Protein AF-A0A164N0G7-F1 (afdb_monomer_lite)

Radius of gyration: 35.5 Å; chains: 1; bounding box: 78×38×95 Å

Sequence (146 aa):
AVQNPFIPRPNEQSGHWMKPRISLRRQADLVKKARAAGLVHLLPPGPKLGQAVIEEAKKEWETAKLKEGEVEEAGSSRHNVEEGPTIGWAGEWHVRKVAGADIGARLYAGKKRMFKGHKWQRELRKRQAAIGVRLRDMEKRVHRWR

Foldseek 3Di:
DDDAQADWDQDPVPRDIHDRVADPVRVVVVCVVCVVVLNLLVHDAHPNHHPVNNVVSVVVVVVVVVCVVPDDDDDDDDDDPPPPPDDDDDDDPDDDDAACVVVVPRVPPPDPDDDPDDPCVVCVVVVVVVVVVCVVCVVVVVVVVD

InterPro domains:
  IPR037507 Large ribosomal subunit protein mL59 [PTHR28041] (3-146)
  IPR040922 Large ribosomal subunit protein mL59 domain [PF18126] (2-146)

Organism: NCBI:txid1314777

Structure (mmCIF, N/CA/C/O backbone):
data_AF-A0A164N0G7-F1
#
_entry.id   AF-A0A164N0G7-F1
#
loop_
_atom_site.group_PDB
_atom_site.id
_atom_site.type_symbol
_atom_site.label_atom_id
_atom_site.label_alt_id
_atom_site.label_comp_id
_atom_site.label_asym_id
_atom_site.label_entity_id
_atom_site.label_seq_id
_atom_site.pdbx_PDB_ins_code
_atom_site.Cartn_x
_atom_site.Cartn_y
_atom_site.Cartn_z
_atom_site.occupancy
_atom_site.B_iso_or_equiv
_atom_site.auth_seq_id
_atom_site.auth_comp_id
_atom_site.auth_asym_id
_atom_site.auth_atom_id
_atom_site.pdbx_PDB_model_num
ATOM 1 N N . ALA A 1 1 ? 3.488 -7.841 35.730 1.00 59.72 1 ALA A N 1
ATOM 2 C CA . ALA A 1 1 ? 2.319 -7.364 34.962 1.00 59.72 1 ALA A CA 1
ATOM 3 C C . ALA A 1 1 ? 2.317 -8.020 33.584 1.00 59.72 1 ALA A C 1
ATOM 5 O O . ALA A 1 1 ? 3.378 -8.131 32.978 1.00 59.72 1 ALA A O 1
ATOM 6 N N . VAL A 1 2 ? 1.170 -8.505 33.105 1.00 76.50 2 VAL A N 1
ATOM 7 C CA . VAL A 1 2 ? 1.066 -9.149 31.783 1.00 76.50 2 VAL A CA 1
ATOM 8 C C . VAL A 1 2 ? 0.987 -8.066 30.702 1.00 76.50 2 VAL A C 1
ATOM 10 O O . VAL A 1 2 ? 0.102 -7.218 30.740 1.00 76.50 2 VAL A O 1
ATOM 13 N N . GLN A 1 3 ? 1.920 -8.080 29.744 1.00 86.88 3 GLN A N 1
ATOM 14 C CA . GLN A 1 3 ? 1.996 -7.078 28.674 1.00 86.88 3 GLN A CA 1
ATOM 15 C C . GLN A 1 3 ? 0.932 -7.313 27.593 1.00 86.88 3 GLN A C 1
ATOM 17 O O . GLN A 1 3 ? 0.789 -8.430 27.088 1.00 86.88 3 GLN A O 1
ATOM 22 N N . ASN A 1 4 ? 0.255 -6.243 27.165 1.00 93.06 4 ASN A N 1
ATOM 23 C CA . ASN A 1 4 ? -0.760 -6.308 26.114 1.00 93.06 4 ASN A CA 1
ATOM 24 C C . ASN A 1 4 ? -0.159 -6.760 24.758 1.00 93.06 4 ASN A C 1
ATOM 26 O O . ASN A 1 4 ? 0.730 -6.087 24.228 1.00 93.06 4 ASN A O 1
ATOM 30 N N . PRO A 1 5 ? -0.640 -7.867 24.154 1.00 94.75 5 PRO A N 1
ATOM 31 C CA . PRO A 1 5 ? -0.114 -8.389 22.893 1.00 94.75 5 PRO A CA 1
ATOM 32 C C . PRO A 1 5 ? -0.569 -7.617 21.640 1.00 94.75 5 PRO A C 1
ATOM 34 O O . PRO A 1 5 ? -0.046 -7.887 20.554 1.00 94.75 5 PRO A O 1
ATOM 37 N N . PHE A 1 6 ? -1.542 -6.706 21.756 1.00 95.00 6 PHE A N 1
ATOM 38 C CA . PHE A 1 6 ? -2.141 -5.983 20.626 1.00 95.00 6 PHE A CA 1
ATOM 39 C C . PHE A 1 6 ? -1.443 -4.665 20.281 1.00 95.00 6 PHE A C 1
ATOM 41 O O . PHE A 1 6 ? -1.643 -4.143 19.181 1.00 95.00 6 PHE A O 1
ATOM 48 N N . ILE A 1 7 ? -0.610 -4.141 21.181 1.00 94.06 7 ILE A N 1
ATOM 49 C CA . ILE A 1 7 ? 0.030 -2.830 21.039 1.00 94.06 7 ILE A CA 1
ATOM 50 C C . ILE A 1 7 ? 1.529 -3.026 20.742 1.00 94.06 7 ILE A C 1
ATOM 52 O O . ILE A 1 7 ? 2.162 -3.897 21.349 1.00 94.06 7 ILE A O 1
ATOM 56 N N . PRO A 1 8 ? 2.111 -2.279 19.783 1.00 95.00 8 PRO A N 1
ATOM 57 C CA . PRO A 1 8 ? 3.558 -2.245 19.592 1.00 95.00 8 PRO A CA 1
ATOM 58 C C . PRO A 1 8 ? 4.254 -1.662 20.826 1.00 95.00 8 PRO A C 1
ATOM 60 O O . PRO A 1 8 ? 3.697 -0.820 21.524 1.00 95.00 8 PRO A O 1
ATOM 63 N N . ARG A 1 9 ? 5.489 -2.086 21.089 1.00 91.25 9 ARG A N 1
ATOM 64 C CA . ARG A 1 9 ? 6.253 -1.613 22.253 1.00 91.25 9 ARG A CA 1
ATOM 65 C C . ARG A 1 9 ? 7.646 -1.143 21.851 1.00 91.25 9 ARG A C 1
ATOM 67 O O . ARG A 1 9 ? 8.205 -1.715 20.915 1.00 91.25 9 ARG A O 1
ATOM 74 N N . PRO A 1 10 ? 8.232 -0.160 22.541 1.00 94.38 10 PRO A N 1
ATOM 75 C CA . PRO A 1 10 ? 9.622 0.199 22.305 1.00 94.38 10 PRO A CA 1
ATOM 76 C C . PRO A 1 10 ? 10.539 -0.951 22.744 1.00 94.38 10 PRO A C 1
ATOM 78 O O . PRO A 1 10 ? 10.252 -1.660 23.710 1.00 94.38 10 PRO A O 1
ATOM 81 N N . ASN A 1 11 ? 11.623 -1.177 22.007 1.00 91.94 11 ASN A N 1
ATOM 82 C CA . ASN A 1 11 ? 12.706 -2.055 22.432 1.00 91.94 11 ASN A CA 1
ATOM 83 C C . ASN A 1 11 ? 13.811 -1.214 23.075 1.00 91.94 11 ASN A C 1
ATOM 85 O O . ASN A 1 11 ? 14.510 -0.497 22.363 1.00 91.94 11 ASN A O 1
ATOM 89 N N . GLU A 1 12 ? 13.991 -1.340 24.389 1.00 92.06 12 GLU A N 1
ATOM 90 C CA . GLU A 1 12 ? 14.957 -0.555 25.174 1.00 92.06 12 GLU A CA 1
ATOM 91 C C . GLU A 1 12 ? 16.403 -0.719 24.686 1.00 92.06 12 GLU A C 1
ATOM 93 O O . GLU A 1 12 ? 17.162 0.242 24.686 1.00 92.06 12 GLU A O 1
ATOM 98 N N . GLN A 1 13 ? 16.773 -1.907 24.197 1.00 92.44 13 GLN A N 1
ATOM 99 C CA . GLN A 1 13 ? 18.146 -2.188 23.763 1.00 92.44 13 GLN A CA 1
ATOM 100 C C . GLN A 1 13 ? 18.460 -1.667 22.356 1.00 92.44 13 GLN A C 1
ATOM 102 O O . GLN A 1 13 ? 19.585 -1.266 22.081 1.00 92.44 13 GLN A O 1
ATOM 107 N N . SER A 1 14 ? 17.484 -1.701 21.443 1.00 90.81 14 SER A N 1
ATOM 108 C CA . SER A 1 14 ? 17.707 -1.329 20.032 1.00 90.81 14 SER A CA 1
ATOM 109 C C . SER A 1 14 ? 17.152 0.045 19.660 1.00 90.81 14 SER A C 1
ATOM 111 O O . SER A 1 14 ? 17.385 0.500 18.544 1.00 90.81 14 SER A O 1
ATOM 113 N N . GLY A 1 15 ? 16.342 0.667 20.522 1.00 91.19 15 GLY A N 1
ATOM 114 C CA . GLY A 1 15 ? 15.601 1.901 20.234 1.00 91.19 15 GLY A CA 1
ATOM 115 C C . GLY A 1 15 ? 14.482 1.754 19.191 1.00 91.19 15 GLY A C 1
ATOM 116 O O . GLY A 1 15 ? 13.740 2.701 18.943 1.00 91.19 15 GLY A O 1
ATOM 117 N N . HIS A 1 16 ? 14.321 0.578 18.576 1.00 93.06 16 HIS A N 1
ATOM 118 C CA . HIS A 1 16 ? 13.297 0.332 17.565 1.00 93.06 16 HIS A CA 1
ATOM 119 C C . HIS A 1 16 ? 11.981 -0.124 18.199 1.00 93.06 16 HIS A C 1
ATOM 121 O O . HIS A 1 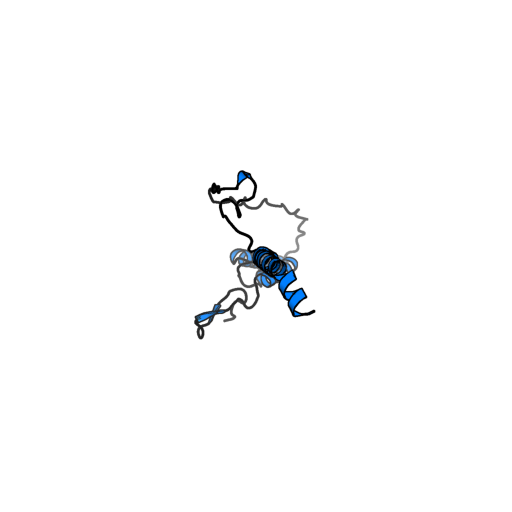16 ? 11.958 -0.841 19.199 1.00 93.06 16 HIS A O 1
ATOM 127 N N . TRP A 1 17 ? 10.858 0.219 17.573 1.00 94.88 17 TRP A N 1
ATOM 128 C CA . TRP A 1 17 ? 9.554 -0.287 17.991 1.00 94.88 17 TRP A CA 1
ATOM 129 C C . TRP A 1 17 ? 9.368 -1.740 17.551 1.00 94.88 17 TRP A C 1
ATOM 131 O O . TRP A 1 17 ? 9.375 -2.070 16.364 1.00 94.88 17 TRP A O 1
ATOM 141 N N . MET A 1 18 ? 9.144 -2.621 18.519 1.00 93.69 18 MET A N 1
ATOM 142 C CA . MET A 1 18 ? 8.652 -3.963 18.263 1.00 93.69 18 MET A CA 1
ATOM 143 C C . MET A 1 18 ? 7.203 -3.905 17.795 1.00 93.69 18 MET A C 1
ATOM 145 O O . MET A 1 18 ? 6.343 -3.266 18.406 1.00 93.69 18 MET A O 1
ATOM 149 N N . LYS A 1 19 ? 6.926 -4.659 16.733 1.00 93.69 19 LYS A N 1
ATOM 150 C CA . LYS A 1 19 ? 5.568 -4.929 16.259 1.00 93.69 19 LYS A CA 1
ATOM 151 C C . LYS A 1 19 ? 4.744 -5.598 17.372 1.00 93.69 19 LYS A C 1
ATOM 153 O O . LYS A 1 19 ? 5.315 -6.303 18.210 1.00 93.69 19 LYS A O 1
ATOM 158 N N . PRO A 1 20 ? 3.410 -5.429 17.380 1.00 95.62 20 PRO A N 1
ATOM 159 C CA . PRO A 1 20 ? 2.565 -6.162 18.314 1.00 95.62 20 PRO A CA 1
ATOM 160 C C . PRO A 1 20 ? 2.747 -7.669 18.110 1.00 95.62 20 PRO A C 1
ATOM 162 O O . PRO A 1 20 ? 2.917 -8.138 16.980 1.00 95.62 20 PRO A O 1
ATOM 165 N N . ARG A 1 21 ? 2.677 -8.442 19.200 1.00 95.06 21 ARG A N 1
ATOM 166 C CA . ARG A 1 21 ? 2.805 -9.911 19.146 1.00 95.06 21 ARG A CA 1
ATOM 167 C C . ARG A 1 21 ? 1.741 -10.533 18.241 1.00 95.06 21 ARG A C 1
ATOM 169 O O . ARG A 1 21 ? 1.986 -11.544 17.587 1.00 95.06 21 ARG A O 1
ATOM 176 N N . ILE A 1 22 ? 0.559 -9.919 18.200 1.00 96.06 22 ILE A N 1
ATOM 177 C CA . ILE A 1 22 ? -0.547 -10.309 17.330 1.00 96.06 22 ILE A CA 1
ATOM 178 C C . ILE A 1 22 ? -0.785 -9.181 16.321 1.00 96.06 22 ILE A C 1
ATOM 180 O O . ILE A 1 22 ? -1.117 -8.061 16.696 1.00 96.06 22 ILE A O 1
ATOM 184 N N . SER A 1 23 ? -0.628 -9.474 15.028 1.00 96.12 23 SER A N 1
ATOM 185 C CA . SER A 1 23 ? -0.853 -8.519 13.928 1.00 96.12 23 SER A CA 1
ATOM 186 C C . SER A 1 23 ? -2.304 -8.031 13.858 1.00 96.12 23 SER A C 1
ATOM 188 O O . SER A 1 23 ? -3.205 -8.809 14.165 1.00 96.12 23 SER A O 1
ATOM 190 N N . LEU A 1 24 ? -2.549 -6.838 13.307 1.00 96.00 24 LEU A N 1
ATOM 191 C CA . LEU A 1 24 ? -3.891 -6.241 13.178 1.00 96.00 24 LEU A CA 1
ATOM 192 C C . LEU A 1 24 ? -4.945 -7.154 12.529 1.00 96.00 24 LEU A C 1
ATOM 194 O O . LEU A 1 24 ? -6.090 -7.163 12.972 1.00 96.00 24 LEU A O 1
ATOM 198 N N . ARG A 1 25 ? -4.569 -7.944 11.513 1.00 97.06 25 ARG A N 1
ATOM 199 C CA . ARG A 1 25 ? -5.472 -8.934 10.901 1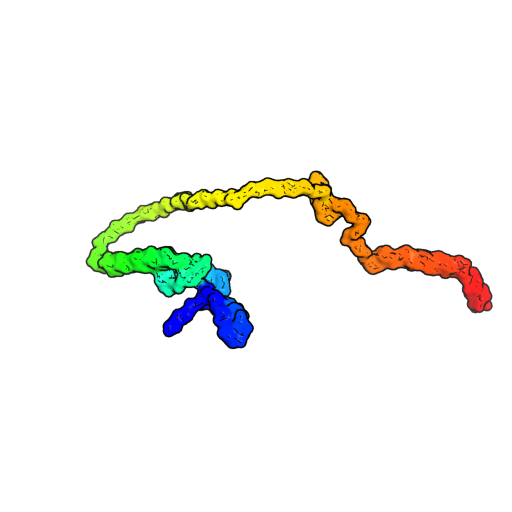.00 97.06 25 ARG A CA 1
ATOM 200 C C . ARG A 1 25 ? -5.901 -9.994 11.920 1.00 97.06 25 ARG A C 1
ATOM 202 O O . ARG A 1 25 ? -7.084 -10.172 12.161 1.00 97.06 25 ARG A O 1
ATOM 209 N N . ARG A 1 26 ? -4.929 -10.634 12.575 1.00 96.88 26 ARG A N 1
ATOM 210 C CA . ARG A 1 26 ? -5.179 -11.638 13.623 1.00 96.88 26 ARG A CA 1
ATOM 211 C C . ARG A 1 26 ? -5.944 -11.065 14.819 1.00 96.88 26 ARG A C 1
ATOM 213 O O . ARG A 1 26 ? -6.738 -11.782 15.413 1.00 96.88 26 ARG A O 1
ATOM 220 N N . GLN A 1 27 ? -5.726 -9.793 15.167 1.00 96.12 27 GLN A N 1
ATOM 221 C CA . GLN A 1 27 ? -6.530 -9.106 16.184 1.00 96.12 27 GLN A CA 1
ATOM 222 C C . GLN A 1 27 ? -8.000 -9.048 15.756 1.00 96.12 27 GLN A C 1
ATOM 224 O O . GLN A 1 27 ? -8.867 -9.420 16.536 1.00 96.12 27 GLN A O 1
ATOM 229 N N . ALA A 1 28 ? -8.281 -8.650 14.511 1.00 96.50 28 ALA A N 1
ATOM 230 C CA . ALA A 1 28 ? -9.643 -8.628 13.982 1.00 96.50 28 ALA A CA 1
ATOM 231 C C . ALA A 1 28 ? -10.279 -10.029 13.964 1.00 96.50 28 ALA A C 1
ATOM 233 O O . ALA A 1 28 ? -11.432 -10.172 14.360 1.00 96.50 28 ALA A O 1
ATOM 234 N N . ASP A 1 29 ? -9.522 -11.065 13.590 1.00 97.25 29 ASP A N 1
ATOM 235 C CA . ASP A 1 29 ? -10.003 -12.453 13.619 1.00 97.25 29 ASP A CA 1
ATOM 236 C C . ASP A 1 29 ? -10.349 -12.909 15.049 1.00 97.25 29 ASP A C 1
ATOM 238 O O . ASP A 1 29 ? -11.375 -13.557 15.259 1.00 97.25 29 ASP A O 1
ATOM 242 N N . LEU A 1 30 ? -9.530 -12.548 16.046 1.00 96.06 30 LEU A N 1
ATOM 243 C CA . LEU A 1 30 ? -9.808 -12.828 17.460 1.00 96.06 30 LEU A CA 1
ATOM 244 C C . LEU A 1 30 ? -11.040 -12.076 17.957 1.00 96.06 30 LEU A C 1
ATOM 246 O O . LEU A 1 30 ? -11.889 -12.683 18.596 1.00 96.06 30 LEU A O 1
ATOM 250 N N . VAL A 1 31 ? -11.168 -10.790 17.627 1.00 96.25 31 VAL A N 1
ATOM 251 C CA . VAL A 1 31 ? -12.343 -9.985 17.990 1.00 96.25 31 VAL A CA 1
ATOM 252 C C . VAL A 1 31 ? -13.605 -10.558 17.346 1.00 96.25 31 VAL A C 1
ATOM 254 O O . VAL A 1 31 ? -14.627 -10.673 18.015 1.00 96.25 31 VAL A O 1
ATOM 257 N N . LYS A 1 32 ? -13.541 -10.986 16.080 1.00 96.62 32 LYS A N 1
ATOM 258 C CA . LYS A 1 32 ? -14.667 -11.625 15.384 1.00 96.62 32 LYS A CA 1
ATOM 259 C C . LYS A 1 32 ? -15.105 -12.913 16.086 1.00 96.62 32 LYS A C 1
ATOM 261 O O . LYS A 1 32 ? -16.296 -13.104 16.308 1.00 96.62 32 LYS A O 1
ATOM 266 N N . LYS A 1 33 ? -14.152 -13.768 16.473 1.00 97.06 33 LYS A N 1
ATOM 267 C CA . LYS A 1 33 ? -14.429 -15.002 17.226 1.00 97.06 33 LYS A CA 1
ATOM 268 C C . LYS A 1 33 ? -14.965 -14.717 18.630 1.00 97.06 33 LYS A C 1
ATOM 270 O O . LYS A 1 33 ? -15.923 -15.351 19.047 1.00 97.06 33 LYS A O 1
ATOM 275 N N . ALA A 1 34 ? -14.387 -13.745 19.333 1.00 95.44 34 ALA A N 1
ATOM 276 C CA . ALA A 1 34 ? -14.812 -13.362 20.676 1.00 95.44 34 ALA A CA 1
ATOM 277 C C . ALA A 1 34 ? -16.232 -12.788 20.685 1.00 95.44 34 ALA A C 1
ATOM 279 O O . ALA A 1 34 ? -17.007 -13.126 21.569 1.00 95.44 34 ALA A O 1
ATOM 280 N N . ARG A 1 35 ? -16.596 -11.985 19.676 1.00 94.19 35 ARG A N 1
ATOM 281 C CA . ARG A 1 35 ? -17.973 -11.506 19.483 1.00 94.19 35 ARG A CA 1
ATOM 282 C C . ARG A 1 35 ? -18.945 -12.657 19.260 1.00 94.19 35 ARG A C 1
ATOM 284 O O . ARG A 1 35 ? -19.979 -12.690 19.908 1.00 94.19 35 ARG A O 1
ATOM 291 N N . ALA A 1 36 ? -18.590 -13.615 18.403 1.00 94.00 36 ALA A N 1
ATOM 292 C CA . ALA A 1 36 ? -19.424 -14.793 18.163 1.00 94.00 36 ALA A CA 1
ATOM 293 C C . ALA A 1 36 ? -19.622 -15.655 19.425 1.00 94.00 36 ALA A C 1
ATOM 295 O O . ALA A 1 36 ? -20.663 -16.278 19.573 1.00 94.00 36 ALA A O 1
ATOM 296 N N . ALA A 1 37 ? -18.637 -15.678 20.328 1.00 94.25 37 ALA A N 1
ATOM 297 C CA . ALA A 1 37 ? -18.691 -16.425 21.583 1.00 94.25 37 ALA A CA 1
ATOM 298 C C . ALA A 1 37 ? -19.192 -15.608 22.795 1.00 94.25 37 ALA A C 1
ATOM 300 O O . ALA A 1 37 ? -19.261 -16.155 23.888 1.00 94.25 37 ALA A O 1
ATOM 301 N N . GLY A 1 38 ? -19.468 -14.304 22.654 1.00 91.12 38 GLY A N 1
ATOM 302 C CA . GLY A 1 38 ? -19.813 -13.423 23.785 1.00 91.12 38 GLY A CA 1
ATOM 303 C C . GLY A 1 38 ? -18.655 -13.102 24.752 1.00 91.12 38 GLY A C 1
ATOM 304 O O . GLY A 1 38 ? -18.862 -12.513 25.807 1.00 91.12 38 GLY A O 1
ATOM 305 N N . LEU A 1 39 ? -17.409 -13.436 24.402 1.00 94.56 39 LEU A N 1
ATOM 306 C CA . LEU A 1 39 ? -16.223 -13.327 25.273 1.00 94.56 39 LEU A CA 1
ATOM 307 C C . LEU A 1 39 ? -15.401 -12.048 25.044 1.00 94.56 39 LEU A C 1
ATOM 309 O O . LEU A 1 39 ? -14.197 -12.005 25.299 1.00 94.56 39 LEU A O 1
ATOM 313 N N . VAL A 1 40 ? -16.023 -10.992 24.517 1.00 93.88 40 VAL A N 1
ATOM 314 C CA . VAL A 1 40 ? -15.330 -9.738 24.160 1.00 93.88 40 VAL A CA 1
ATOM 315 C C . VAL A 1 40 ? -14.695 -9.070 25.383 1.00 93.88 40 VAL A C 1
ATOM 317 O O . VAL A 1 40 ? -13.597 -8.526 25.286 1.00 93.88 40 VAL A O 1
ATOM 320 N N . HIS A 1 41 ? -15.346 -9.179 26.539 1.00 93.62 41 HIS A N 1
ATOM 321 C CA . HIS A 1 41 ? -14.925 -8.593 27.810 1.00 93.62 41 HIS A CA 1
ATOM 322 C C . HIS A 1 41 ? -13.583 -9.141 28.345 1.00 93.62 41 HIS A C 1
ATOM 324 O O . HIS A 1 41 ? -12.930 -8.482 29.158 1.00 93.62 41 HIS A O 1
ATOM 330 N N . LEU A 1 42 ? -13.146 -10.321 27.879 1.00 93.44 42 LEU A N 1
ATOM 331 C CA . LEU A 1 42 ? -11.873 -10.947 28.263 1.00 93.44 42 LEU A CA 1
ATOM 332 C C . LEU A 1 42 ? -10.676 -10.460 27.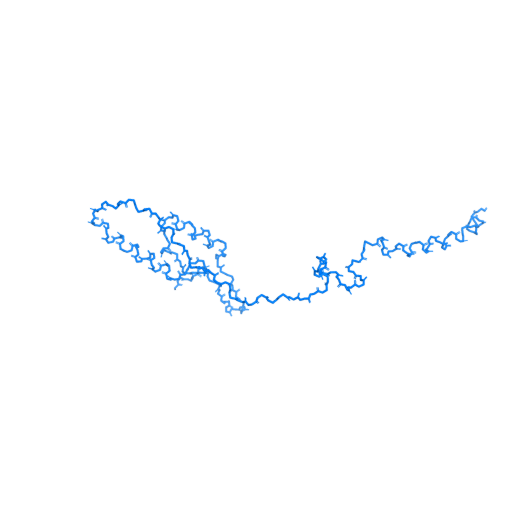436 1.00 93.44 42 LEU A C 1
ATOM 334 O O . LEU A 1 42 ? -9.526 -10.684 27.822 1.00 93.44 42 LEU A O 1
ATOM 338 N N . LEU A 1 43 ? -10.908 -9.831 26.280 1.00 93.62 43 LEU A N 1
ATOM 339 C CA . LEU A 1 43 ? -9.818 -9.375 25.421 1.00 93.62 43 LEU A CA 1
ATOM 340 C C . LEU A 1 43 ? -9.181 -8.091 25.977 1.00 93.62 43 LEU A C 1
ATOM 342 O O . LEU A 1 43 ? -9.876 -7.233 26.523 1.00 93.62 43 LEU A O 1
ATOM 346 N N . PRO A 1 44 ? -7.858 -7.909 25.804 1.00 94.06 44 PRO A N 1
ATOM 347 C CA . PRO A 1 44 ? -7.224 -6.643 26.129 1.00 94.06 44 PRO A CA 1
ATOM 348 C C . PRO A 1 44 ? -7.624 -5.558 25.111 1.00 94.06 44 PRO A C 1
ATOM 350 O O . PRO A 1 44 ? -7.910 -5.869 23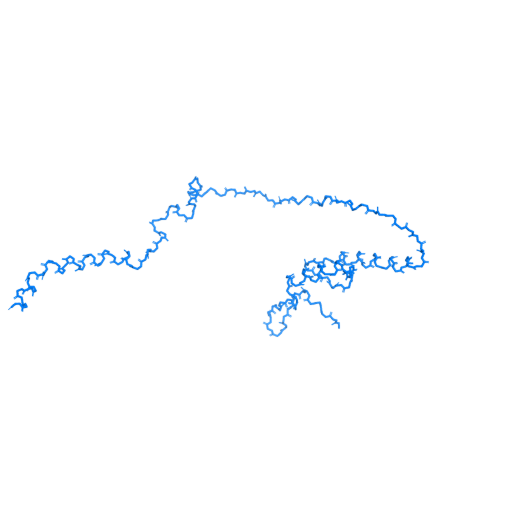.950 1.00 94.06 44 PRO A O 1
ATOM 353 N N . PRO A 1 45 ? -7.592 -4.272 25.502 1.00 93.81 45 PRO A N 1
ATOM 354 C CA . PRO A 1 45 ? -7.886 -3.168 24.594 1.00 93.81 45 PRO A CA 1
ATOM 355 C C . PRO A 1 45 ? -6.864 -3.060 23.463 1.00 93.81 45 PRO A C 1
ATOM 357 O O . PRO A 1 45 ? -5.685 -3.372 23.636 1.00 93.81 45 PRO A O 1
ATOM 360 N N . GLY A 1 46 ? -7.289 -2.587 22.294 1.00 92.62 46 GLY A N 1
ATOM 361 C CA . GLY A 1 46 ? -6.392 -2.404 21.158 1.00 92.62 46 GLY A CA 1
ATOM 362 C C . GLY A 1 46 ? -7.013 -1.659 19.973 1.00 92.62 46 GLY A C 1
ATOM 363 O O . GLY A 1 46 ? -8.174 -1.269 20.007 1.00 92.62 46 GLY A O 1
ATOM 364 N N . PRO A 1 47 ? -6.269 -1.494 18.866 1.00 93.12 47 PRO A N 1
ATOM 365 C CA . PRO A 1 47 ? -6.708 -0.695 17.713 1.00 93.12 47 PRO A CA 1
ATOM 366 C C . PRO A 1 47 ? -8.008 -1.167 17.042 1.00 93.12 47 PRO A C 1
ATOM 368 O O . PRO A 1 47 ? -8.631 -0.415 16.301 1.00 93.12 47 PRO A O 1
ATOM 371 N N . LYS A 1 48 ? -8.391 -2.435 17.235 1.00 92.12 48 LYS A N 1
ATOM 372 C CA . LYS A 1 48 ? -9.625 -3.026 16.690 1.00 92.12 48 LYS A CA 1
ATOM 373 C C . LYS A 1 48 ? -10.762 -3.110 17.710 1.00 92.12 48 LYS A C 1
ATOM 375 O O . LYS A 1 48 ? -11.876 -3.450 17.325 1.00 92.12 48 LYS A O 1
ATOM 380 N N . LEU A 1 49 ? -10.480 -2.830 18.982 1.00 90.94 49 LEU A N 1
ATOM 381 C CA . LEU A 1 49 ? -11.425 -2.934 20.087 1.00 90.94 49 LEU A CA 1
ATOM 382 C C . LEU A 1 49 ? -11.069 -1.896 21.162 1.00 90.94 49 LEU A C 1
ATOM 384 O O . LEU A 1 49 ? -10.083 -2.054 21.883 1.00 90.94 49 LEU A O 1
ATOM 388 N N . GLY A 1 50 ? -11.853 -0.821 21.235 1.00 90.75 50 GLY A N 1
ATOM 389 C CA . GLY A 1 50 ? -11.637 0.262 22.196 1.00 90.75 50 GLY A CA 1
ATOM 390 C C . GLY A 1 50 ? -11.881 -0.168 23.646 1.00 90.75 50 GLY A C 1
ATOM 391 O O . GLY A 1 50 ? -12.581 -1.145 23.899 1.00 90.75 50 GLY A O 1
ATOM 392 N N . GLN A 1 51 ? -11.316 0.582 24.598 1.00 90.06 51 GLN A N 1
ATOM 393 C CA . GLN A 1 51 ? -11.495 0.329 26.035 1.00 90.06 51 GLN A CA 1
ATOM 394 C C . GLN A 1 51 ? -12.962 0.433 26.465 1.00 90.06 51 GLN A C 1
ATOM 396 O O . GLN A 1 51 ? -13.443 -0.477 27.130 1.00 90.06 51 GLN A O 1
ATOM 401 N N . ALA A 1 52 ? -13.681 1.462 26.003 1.00 90.94 52 ALA A N 1
ATOM 402 C CA . ALA A 1 52 ? -15.093 1.675 26.332 1.00 90.94 52 ALA A CA 1
ATOM 403 C C . ALA A 1 52 ? -15.964 0.449 26.008 1.00 90.94 52 ALA A C 1
ATOM 405 O O . ALA A 1 52 ? -16.655 -0.062 26.878 1.00 90.94 52 ALA A O 1
ATOM 406 N N . VAL A 1 53 ? -15.816 -0.109 24.801 1.00 90.81 53 VAL A N 1
ATOM 407 C CA . VAL A 1 53 ? -16.567 -1.298 24.355 1.00 90.81 53 VAL A CA 1
ATOM 408 C C . VAL A 1 53 ? -16.282 -2.520 25.235 1.00 90.81 53 VAL A C 1
ATOM 410 O O . VAL A 1 53 ? -17.159 -3.341 25.482 1.00 90.81 53 VAL A O 1
ATOM 413 N N . ILE A 1 54 ? -15.043 -2.671 25.706 1.00 90.44 54 ILE A N 1
ATOM 414 C CA . ILE A 1 54 ? -14.670 -3.778 26.597 1.00 90.44 54 ILE A CA 1
ATOM 415 C C . ILE A 1 54 ? -15.287 -3.573 27.978 1.00 90.44 54 ILE A C 1
ATOM 417 O O . ILE A 1 54 ? -15.754 -4.534 28.578 1.00 90.44 54 ILE A O 1
ATOM 421 N N . GLU A 1 55 ? -15.271 -2.347 28.496 1.00 92.00 55 GLU A N 1
ATOM 422 C CA . GLU A 1 55 ? -15.865 -2.012 29.791 1.00 92.00 55 GLU A CA 1
ATOM 423 C C . GLU A 1 55 ? -17.386 -2.160 29.783 1.00 92.00 55 GLU A C 1
ATOM 425 O O . GLU A 1 55 ? -17.942 -2.691 30.739 1.00 92.00 55 GLU A O 1
ATOM 430 N N . GLU A 1 56 ? -18.051 -1.762 28.700 1.00 91.88 56 GLU A N 1
ATOM 431 C CA . GLU A 1 56 ? -19.478 -2.008 28.473 1.00 91.88 56 GLU A CA 1
ATOM 432 C C . GLU A 1 56 ? -19.774 -3.508 28.466 1.00 91.88 56 GLU A C 1
ATOM 434 O O . GLU A 1 56 ? -20.565 -3.972 29.283 1.00 91.88 56 GLU A O 1
ATOM 439 N N . ALA A 1 57 ? -19.043 -4.292 27.667 1.00 90.88 57 ALA A N 1
ATOM 440 C CA . ALA A 1 57 ? -19.205 -5.746 27.631 1.00 90.88 57 ALA A CA 1
ATOM 441 C C . ALA A 1 57 ? -18.928 -6.413 28.994 1.00 90.88 57 ALA A C 1
ATOM 443 O O . ALA A 1 57 ? -19.538 -7.427 29.331 1.00 90.88 57 ALA A O 1
ATOM 444 N N . LYS A 1 58 ? -18.002 -5.865 29.796 1.00 92.44 58 LYS A N 1
ATOM 445 C CA . LYS A 1 58 ? -17.762 -6.316 31.177 1.00 92.44 58 LYS A CA 1
ATOM 446 C C . LYS A 1 58 ? -18.958 -6.019 32.073 1.00 92.44 58 LYS A C 1
ATOM 448 O O . LYS A 1 58 ? -19.362 -6.896 32.824 1.00 92.44 58 LYS A O 1
ATOM 453 N N . LYS A 1 59 ? -19.523 -4.811 32.001 1.00 91.56 59 LYS A N 1
ATOM 454 C CA . LYS A 1 59 ? -20.720 -4.442 32.771 1.00 91.56 59 LYS A CA 1
ATOM 455 C C . LYS A 1 59 ? -21.898 -5.336 32.401 1.00 91.56 59 LYS A C 1
ATOM 457 O O . LYS A 1 59 ? -22.539 -5.864 33.298 1.00 91.56 59 LYS A O 1
ATOM 462 N N . GLU A 1 60 ? -22.136 -5.555 31.110 1.00 88.94 60 GLU A N 1
ATOM 463 C CA . GLU A 1 60 ? -23.179 -6.462 30.619 1.00 88.94 60 GLU A CA 1
ATOM 464 C C . GLU A 1 60 ? -22.998 -7.875 31.179 1.00 88.94 60 GLU A C 1
ATOM 466 O O . GLU A 1 60 ? -23.937 -8.434 31.743 1.00 88.94 60 GLU A O 1
ATOM 471 N N . TRP A 1 61 ? -21.779 -8.418 31.112 1.00 88.44 61 TRP A N 1
ATOM 472 C CA . TRP A 1 61 ? -21.453 -9.717 31.695 1.00 88.44 61 TRP A CA 1
ATOM 473 C C . TRP A 1 61 ? -21.727 -9.775 33.205 1.00 88.44 61 TRP A C 1
ATOM 475 O O . TRP A 1 61 ? -22.383 -10.705 33.663 1.00 88.44 61 TRP A O 1
ATOM 485 N N . GLU A 1 62 ? -21.281 -8.781 33.980 1.00 87.12 62 GLU A N 1
ATOM 486 C CA . GLU A 1 62 ? -21.540 -8.738 35.426 1.00 87.12 62 GLU A CA 1
ATOM 487 C C . GLU A 1 62 ? -23.040 -8.605 35.732 1.00 87.12 62 GLU A C 1
ATOM 489 O O . GLU A 1 62 ? -23.549 -9.273 36.628 1.00 87.12 62 GLU A O 1
ATOM 494 N N . THR A 1 63 ? -23.787 -7.810 34.958 1.00 88.38 63 THR A N 1
ATOM 495 C CA . THR A 1 63 ? -25.248 -7.720 35.116 1.00 88.38 63 THR A CA 1
ATOM 496 C C . THR A 1 63 ? -25.958 -9.024 34.760 1.00 88.38 63 THR A C 1
ATOM 498 O O . THR A 1 63 ? -26.890 -9.407 35.460 1.00 88.38 63 THR A O 1
ATOM 501 N N . ALA A 1 64 ? -25.519 -9.732 33.714 1.00 82.81 64 ALA A N 1
ATOM 502 C CA . ALA A 1 64 ? -26.062 -11.034 33.337 1.00 82.81 64 ALA A CA 1
ATOM 503 C C . ALA A 1 64 ? -25.762 -12.090 34.411 1.00 82.81 64 ALA A C 1
ATOM 505 O O . ALA A 1 64 ? -26.652 -12.834 34.808 1.00 82.81 64 ALA A O 1
ATOM 506 N N . LYS A 1 65 ? -24.541 -12.081 34.952 1.00 81.38 65 LYS A N 1
ATOM 507 C CA . LYS A 1 65 ? -24.113 -12.956 36.047 1.00 81.38 65 LYS A CA 1
ATOM 508 C C . LYS A 1 65 ? -24.910 -12.727 37.335 1.00 81.38 65 LYS A C 1
ATOM 510 O O . LYS A 1 65 ? -25.180 -13.673 38.064 1.00 81.38 65 LYS A O 1
ATOM 515 N N . LEU A 1 66 ? -25.298 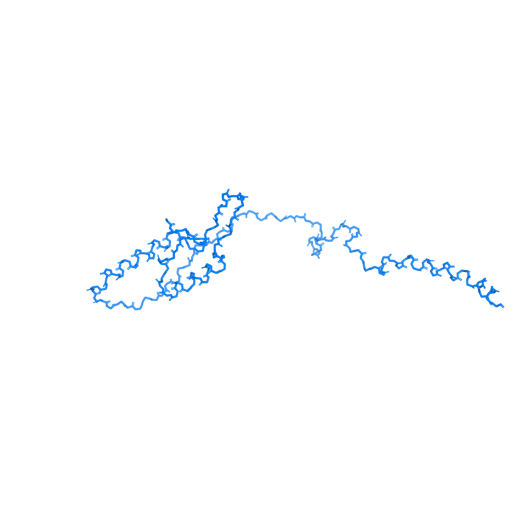-11.484 37.622 1.00 75.38 66 LEU A N 1
ATOM 516 C CA . LEU A 1 66 ? -26.175 -11.157 38.752 1.00 75.38 66 LEU A CA 1
ATOM 517 C C . LEU A 1 66 ? -27.634 -11.582 38.505 1.00 75.38 66 LEU A C 1
ATOM 519 O O . LEU A 1 66 ? -28.327 -11.931 39.455 1.00 75.38 66 LEU A O 1
ATOM 523 N N . LYS A 1 67 ? -28.091 -11.582 37.244 1.00 67.12 67 LYS A N 1
ATOM 524 C CA . LYS A 1 67 ? -29.447 -11.996 36.840 1.00 67.12 67 LYS A CA 1
ATOM 525 C C . LYS A 1 67 ? -29.645 -13.508 36.734 1.00 67.12 67 LYS A C 1
ATOM 527 O O . LYS A 1 67 ? -30.782 -13.953 36.769 1.00 67.12 67 LYS A O 1
ATOM 532 N N . GLU A 1 68 ? -28.583 -14.312 36.680 1.00 53.59 68 GLU A N 1
ATOM 533 C CA . GLU A 1 68 ? -28.670 -15.787 36.702 1.00 53.59 68 GLU A CA 1
ATOM 534 C C . GLU A 1 68 ? -29.328 -16.368 37.980 1.00 53.59 68 GLU A C 1
ATOM 536 O O . GLU A 1 68 ? -29.535 -17.577 38.061 1.00 53.59 68 GLU A O 1
ATOM 541 N N . GLY A 1 69 ? -29.699 -15.531 38.960 1.00 51.34 69 GLY A N 1
ATOM 542 C CA . GLY A 1 69 ? -30.535 -15.895 40.110 1.00 51.34 69 GLY A CA 1
ATOM 543 C C . GLY A 1 69 ? -32.048 -15.650 39.959 1.00 51.34 69 GLY A C 1
ATOM 544 O O . GLY A 1 69 ? -32.801 -16.120 40.807 1.00 51.34 69 GLY A O 1
ATOM 545 N N . GLU A 1 70 ? -32.516 -14.961 38.914 1.00 45.34 70 GLU A N 1
ATOM 546 C CA . GLU A 1 70 ? -33.941 -14.680 38.677 1.00 45.34 70 GLU A CA 1
ATOM 547 C C . GLU A 1 70 ? -34.330 -15.110 37.256 1.00 45.34 70 GLU A C 1
ATOM 549 O O . GLU A 1 70 ? -33.858 -14.566 36.257 1.00 45.34 70 GLU A O 1
ATOM 554 N N . VAL A 1 71 ? -35.185 -16.133 37.161 1.00 44.56 71 VAL A N 1
ATOM 555 C CA . VAL A 1 71 ? -35.708 -16.629 35.883 1.00 44.56 71 VAL A CA 1
ATOM 556 C C . VAL A 1 71 ? -36.857 -15.727 35.444 1.00 44.56 71 VAL A C 1
ATOM 558 O O . VAL A 1 71 ? -37.958 -15.852 35.968 1.00 44.56 71 VAL A O 1
ATOM 561 N N . GLU A 1 72 ? -36.625 -14.879 34.444 1.00 43.09 72 GLU A N 1
ATOM 562 C CA . GLU A 1 72 ? -37.704 -14.301 33.639 1.00 43.09 72 GLU A CA 1
ATOM 563 C C . GLU A 1 72 ? -37.433 -14.442 32.136 1.00 43.09 72 GLU A C 1
ATOM 565 O O . GLU A 1 72 ? -36.331 -14.203 31.633 1.00 43.09 72 GLU A O 1
ATOM 570 N N . GLU A 1 73 ? -38.481 -14.866 31.426 1.00 47.41 73 GLU A N 1
ATOM 571 C CA . GLU A 1 73 ? -38.527 -15.073 29.982 1.00 47.41 73 GLU A CA 1
ATOM 572 C C . GLU A 1 73 ? -38.375 -13.744 29.229 1.00 47.41 73 GLU A C 1
ATOM 574 O O . GLU A 1 73 ? -39.283 -12.914 29.183 1.00 47.41 73 GLU A O 1
ATOM 579 N N . ALA A 1 74 ? -37.230 -13.548 28.573 1.00 42.06 74 ALA A N 1
ATOM 580 C CA . ALA A 1 74 ? -37.009 -12.396 27.709 1.00 42.06 74 ALA A CA 1
ATOM 581 C C . ALA A 1 74 ? -37.391 -12.726 26.258 1.00 42.06 74 ALA A C 1
ATOM 583 O O . ALA A 1 74 ? -36.679 -13.428 25.536 1.00 42.06 74 ALA A O 1
ATOM 584 N N . GLY A 1 75 ? -38.539 -12.189 25.841 1.00 39.62 75 GLY A N 1
ATOM 585 C CA . GLY A 1 75 ? -39.038 -12.228 24.473 1.00 39.62 75 GLY A CA 1
ATOM 586 C C . GLY A 1 75 ? -38.054 -11.665 23.441 1.00 39.62 75 GLY A C 1
ATOM 587 O O . GLY A 1 75 ? -37.280 -10.745 23.699 1.00 39.62 75 GLY A O 1
ATOM 588 N N . SER A 1 76 ? -38.126 -12.245 22.241 1.00 44.12 76 SER A N 1
ATOM 589 C CA . SER A 1 76 ? -37.343 -11.918 21.047 1.00 44.12 76 SER A CA 1
ATOM 590 C C . SER A 1 76 ? -37.340 -10.413 20.742 1.00 44.12 76 SER A C 1
ATOM 592 O O . SER A 1 76 ? -38.289 -9.875 20.165 1.00 44.12 76 SER A O 1
ATOM 594 N N . SER A 1 77 ? -36.250 -9.728 21.099 1.00 46.22 77 SER A N 1
ATOM 595 C CA . SER A 1 77 ? -36.000 -8.364 20.649 1.00 46.22 77 SER A CA 1
ATOM 596 C C . SER A 1 77 ? -35.470 -8.414 19.217 1.00 46.22 77 SER A C 1
ATOM 598 O O . SER A 1 77 ? -34.372 -8.887 18.920 1.00 46.22 77 SER A O 1
ATOM 600 N N . ARG A 1 78 ? -36.304 -7.960 18.279 1.00 48.00 78 ARG A N 1
ATOM 601 C CA . ARG A 1 78 ? -35.875 -7.700 16.906 1.00 48.00 78 ARG A CA 1
ATOM 602 C C . ARG A 1 78 ? -34.732 -6.689 16.962 1.00 48.00 78 ARG A C 1
ATOM 604 O O . ARG A 1 78 ? -34.910 -5.599 17.499 1.00 48.00 78 ARG A O 1
ATOM 611 N N . HIS A 1 79 ? -33.575 -7.064 16.422 1.00 45.56 79 HIS A N 1
ATOM 612 C CA . HIS A 1 79 ? -32.433 -6.171 16.271 1.00 45.56 79 HIS A CA 1
ATOM 613 C C . HIS A 1 79 ? -32.864 -4.912 15.510 1.00 45.56 79 HIS A C 1
ATOM 615 O O . HIS A 1 79 ? -33.066 -4.956 14.296 1.00 45.56 79 HIS A O 1
ATOM 621 N N . ASN A 1 80 ? -33.002 -3.793 16.221 1.00 54.50 80 ASN A N 1
ATOM 622 C CA . ASN A 1 80 ? -33.037 -2.485 15.589 1.00 54.50 80 ASN A CA 1
ATOM 623 C C . ASN A 1 80 ? -31.638 -2.233 15.026 1.00 54.50 80 ASN A C 1
ATOM 625 O O . ASN A 1 80 ? -30.658 -2.157 15.768 1.00 54.50 80 ASN A O 1
ATOM 629 N N . VAL A 1 81 ? -31.537 -2.181 13.700 1.00 49.00 81 VAL A N 1
ATOM 630 C CA . VAL A 1 81 ? -30.331 -1.722 13.015 1.00 49.00 81 VAL A CA 1
ATOM 631 C C . VAL A 1 81 ? -30.316 -0.210 13.183 1.00 49.00 81 VAL A C 1
ATOM 633 O O . VAL A 1 81 ? -30.898 0.512 12.382 1.00 49.00 81 VAL A O 1
ATOM 636 N N . GLU A 1 82 ? -29.729 0.266 14.278 1.00 55.75 82 GLU A N 1
ATOM 637 C CA . GLU A 1 82 ? -29.458 1.689 14.439 1.00 55.75 82 GLU A CA 1
ATOM 638 C C . GLU A 1 82 ? -28.504 2.113 13.320 1.00 55.75 82 GLU A C 1
ATOM 640 O O . GLU A 1 82 ? -27.400 1.576 13.175 1.00 55.75 82 GLU A O 1
ATOM 645 N N . GLU A 1 83 ? -28.963 3.036 12.476 1.00 59.84 83 GLU A N 1
ATOM 646 C CA . GLU A 1 83 ? -28.128 3.660 11.460 1.00 59.84 83 GLU A CA 1
ATOM 647 C C . GLU A 1 83 ? -26.973 4.363 12.180 1.00 59.84 83 GLU A C 1
ATOM 649 O O . GLU A 1 83 ? -27.162 5.331 12.916 1.00 59.84 83 GLU A O 1
ATOM 654 N N . GLY A 1 84 ? -25.767 3.807 12.038 1.00 64.38 84 GLY A N 1
ATOM 655 C CA . GLY A 1 84 ? -24.575 4.335 12.691 1.00 64.38 84 GLY A CA 1
ATOM 656 C C . GLY A 1 84 ? -24.295 5.792 12.294 1.00 64.38 84 GLY A C 1
ATOM 657 O O . GLY A 1 84 ? -24.796 6.269 11.275 1.00 64.38 84 GLY A O 1
ATOM 658 N N . PRO A 1 85 ? -23.459 6.509 13.064 1.00 69.19 85 PRO A N 1
ATOM 659 C CA . PRO A 1 85 ? -23.183 7.919 12.823 1.00 69.19 85 PRO A CA 1
ATOM 660 C C . PRO A 1 85 ? -22.685 8.146 11.392 1.00 69.19 85 PRO A C 1
ATOM 662 O O . PRO A 1 85 ? -21.688 7.555 10.967 1.00 69.19 85 PRO A O 1
ATOM 665 N N . THR A 1 86 ? -23.378 9.020 10.658 1.00 71.44 86 THR A N 1
ATOM 666 C CA . THR A 1 86 ? -23.011 9.440 9.305 1.00 71.44 86 THR A CA 1
ATOM 667 C C . THR A 1 86 ? -21.593 10.000 9.324 1.00 71.44 86 THR A C 1
ATOM 669 O O . THR A 1 86 ? -21.341 11.082 9.855 1.00 71.44 86 THR A O 1
ATOM 672 N N . ILE A 1 87 ? -20.639 9.250 8.767 1.00 74.31 87 ILE A N 1
ATOM 673 C CA . ILE A 1 87 ? -19.243 9.681 8.665 1.00 74.31 87 ILE A CA 1
ATOM 674 C C . ILE A 1 87 ? -19.193 10.839 7.666 1.00 74.31 87 ILE A C 1
ATOM 676 O O . ILE A 1 87 ? -19.204 10.637 6.451 1.00 74.31 87 ILE A O 1
ATOM 680 N N . GLY A 1 88 ? -19.151 12.066 8.183 1.00 75.12 88 GLY A N 1
ATOM 681 C CA . GLY A 1 88 ? -18.859 13.250 7.391 1.00 75.12 88 GLY A CA 1
ATOM 682 C C . GLY A 1 88 ? -17.397 13.218 6.966 1.00 75.12 88 GLY A C 1
ATOM 683 O O . GLY A 1 88 ? -16.498 13.307 7.802 1.00 75.12 88 GLY A O 1
ATOM 684 N N . TRP A 1 89 ? -17.140 13.082 5.668 1.00 75.19 89 TRP A N 1
ATOM 685 C CA . TRP A 1 89 ? -15.800 13.287 5.131 1.00 75.19 89 TRP A CA 1
ATOM 686 C C . TRP A 1 89 ? -15.409 14.751 5.356 1.00 75.19 89 TRP A C 1
ATOM 688 O O . TRP A 1 89 ? -15.951 15.647 4.714 1.00 75.19 89 TRP A O 1
ATOM 698 N N . ALA A 1 90 ? -14.492 15.003 6.288 1.00 78.50 90 ALA A N 1
ATOM 699 C CA . ALA A 1 90 ? -13.955 16.337 6.520 1.00 78.50 90 ALA A CA 1
ATOM 700 C C . ALA A 1 90 ? -12.837 16.629 5.507 1.00 78.50 90 ALA A C 1
ATOM 702 O O . ALA A 1 90 ? -11.806 15.954 5.498 1.00 78.50 90 ALA A O 1
ATOM 703 N N . GLY A 1 91 ? -13.044 17.634 4.656 1.00 77.25 91 GLY A N 1
ATOM 704 C CA . GLY A 1 91 ? -12.036 18.147 3.730 1.00 77.25 91 GLY A CA 1
ATOM 705 C C . GLY A 1 91 ? -12.643 18.739 2.460 1.00 77.25 91 GLY A C 1
ATOM 706 O O . GLY A 1 91 ? -13.566 18.174 1.879 1.00 77.25 91 GLY A O 1
ATOM 707 N N . GLU A 1 92 ? -12.105 19.869 2.004 1.00 78.00 92 GLU A N 1
ATOM 708 C CA . GLU A 1 92 ? -12.432 20.412 0.686 1.00 78.00 92 GLU A CA 1
ATOM 709 C C . GLU A 1 92 ? -11.714 19.606 -0.406 1.00 78.00 92 GLU A C 1
ATOM 711 O O . GLU A 1 92 ? -10.492 19.420 -0.385 1.00 78.00 92 GLU A O 1
ATOM 716 N N . TRP A 1 93 ? -12.471 19.111 -1.388 1.00 75.19 93 TRP A N 1
ATOM 717 C CA . TRP A 1 93 ? -11.898 18.389 -2.520 1.00 75.19 93 TRP A CA 1
ATOM 718 C C . TRP A 1 93 ? -11.247 19.365 -3.508 1.00 75.19 93 TRP A C 1
ATOM 720 O O . TRP A 1 93 ? -11.874 19.870 -4.442 1.00 75.19 93 TRP A O 1
ATOM 730 N N . HIS A 1 94 ? -9.954 19.628 -3.328 1.00 78.44 94 HIS A N 1
ATOM 731 C CA . HIS A 1 94 ? -9.192 20.444 -4.269 1.00 78.44 94 HIS A CA 1
ATOM 732 C C . HIS A 1 94 ? -8.841 19.651 -5.538 1.00 78.44 94 HIS A C 1
ATOM 734 O O . HIS A 1 94 ? -7.848 18.916 -5.596 1.00 78.44 94 HIS A O 1
ATOM 740 N N . VAL A 1 95 ? -9.628 19.834 -6.604 1.00 76.94 95 VAL A N 1
ATOM 741 C CA . VAL A 1 95 ? -9.314 19.279 -7.928 1.00 76.94 95 VAL A CA 1
ATOM 742 C C . VAL A 1 95 ? -8.074 19.978 -8.491 1.00 76.94 95 VAL A C 1
ATOM 744 O O . VAL A 1 95 ? -8.135 21.103 -8.985 1.00 76.94 95 VAL A O 1
ATOM 747 N N . ARG A 1 96 ? -6.923 19.298 -8.475 1.00 74.38 96 ARG A N 1
ATOM 748 C CA . ARG A 1 96 ? -5.718 19.796 -9.154 1.00 74.38 96 ARG A CA 1
ATOM 749 C C . ARG A 1 96 ? -5.929 19.787 -10.673 1.00 74.38 96 ARG A C 1
ATOM 751 O O . ARG A 1 96 ? -6.026 18.714 -11.278 1.00 74.38 96 ARG A O 1
ATOM 758 N N . LYS A 1 97 ? -5.949 20.970 -11.298 1.00 75.44 97 LYS A N 1
ATOM 759 C CA . LYS A 1 97 ? -5.890 21.126 -12.763 1.00 75.44 97 LYS A CA 1
ATOM 760 C C . LYS A 1 97 ? -4.495 20.708 -13.245 1.00 75.44 97 LYS A C 1
ATOM 762 O O . LYS A 1 97 ? -3.509 21.370 -12.945 1.00 75.44 97 LYS A O 1
ATOM 767 N N . VAL A 1 98 ? -4.410 19.571 -13.936 1.00 72.81 98 VAL A N 1
ATOM 768 C CA . VAL A 1 98 ? -3.158 18.990 -14.458 1.00 72.81 98 VAL A CA 1
ATOM 769 C C . VAL A 1 98 ? -3.316 18.797 -15.962 1.00 72.81 98 VAL A C 1
ATOM 771 O O . VAL A 1 98 ? -4.367 18.338 -16.406 1.00 72.81 98 VAL A O 1
ATOM 774 N N . ALA A 1 99 ? -2.281 19.115 -16.743 1.00 74.12 99 ALA A N 1
ATOM 775 C CA . ALA A 1 99 ? -2.281 18.882 -18.186 1.00 74.12 99 ALA A CA 1
ATOM 776 C C . ALA A 1 99 ? -2.613 17.410 -18.510 1.00 74.12 99 ALA A C 1
ATOM 778 O O . ALA A 1 99 ? -2.128 16.495 -17.844 1.00 74.12 99 ALA A O 1
ATOM 779 N N . GLY A 1 100 ? -3.462 17.173 -19.514 1.00 69.94 100 GLY A N 1
ATOM 780 C CA . GLY A 1 100 ? -3.899 15.824 -19.902 1.00 69.94 100 GLY A CA 1
ATOM 781 C C . GLY A 1 100 ? -4.964 15.190 -19.007 1.00 69.94 100 GLY A C 1
ATOM 782 O O . GLY A 1 100 ? -5.274 14.015 -19.199 1.00 69.94 100 GLY A O 1
ATOM 783 N N . ALA A 1 101 ? -5.528 15.934 -18.049 1.00 74.94 101 ALA A N 1
ATOM 784 C CA . ALA A 1 101 ? -6.693 15.508 -17.273 1.00 74.94 101 ALA A CA 1
ATOM 785 C C . ALA A 1 101 ? -7.914 15.223 -18.152 1.00 74.94 101 ALA A C 1
ATOM 787 O O . ALA A 1 101 ? -8.568 14.205 -17.946 1.00 74.94 101 ALA A O 1
ATOM 788 N N . ASP A 1 102 ? -8.146 16.061 -19.160 1.00 73.50 102 ASP A N 1
ATOM 789 C CA . ASP A 1 102 ? -9.335 16.004 -20.019 1.00 73.50 102 ASP A CA 1
ATOM 790 C C . ASP A 1 102 ? -9.326 14.793 -20.970 1.00 73.50 102 ASP A C 1
ATOM 792 O O . ASP A 1 102 ? -10.370 14.315 -21.393 1.00 73.50 102 ASP A O 1
ATOM 796 N N . ILE A 1 103 ? -8.137 14.255 -21.266 1.00 69.81 103 ILE A N 1
ATOM 797 C CA . ILE A 1 103 ? -7.918 13.115 -22.177 1.00 69.81 103 ILE A CA 1
ATOM 798 C C . ILE A 1 103 ? -7.689 11.811 -21.375 1.00 69.81 103 ILE A C 1
ATOM 800 O O . ILE A 1 103 ? -7.476 10.743 -21.939 1.00 69.81 103 ILE A O 1
ATOM 804 N N . GLY A 1 104 ? -7.682 11.870 -20.036 1.00 68.56 104 GLY A N 1
ATOM 805 C CA . GLY A 1 104 ? -7.355 10.722 -19.176 1.00 68.56 104 GLY A CA 1
ATOM 806 C C . GLY A 1 104 ? -5.864 10.340 -19.155 1.00 68.56 104 GLY A C 1
ATOM 807 O O . GLY A 1 104 ? -5.482 9.353 -18.532 1.00 68.56 104 GLY A O 1
ATOM 808 N N . ALA A 1 105 ? -4.989 11.142 -19.771 1.00 65.12 105 ALA A N 1
ATOM 809 C CA . ALA A 1 105 ? -3.552 10.890 -19.924 1.00 65.12 105 ALA A CA 1
ATOM 810 C C . ALA A 1 105 ? -2.674 11.790 -19.023 1.00 65.12 105 ALA A C 1
ATOM 812 O O . ALA A 1 105 ? -1.591 12.228 -19.421 1.00 65.12 105 ALA A O 1
ATOM 813 N N . ARG A 1 106 ? -3.118 12.053 -17.782 1.00 67.94 106 ARG A N 1
ATOM 814 C CA . ARG A 1 106 ? -2.433 12.928 -16.797 1.00 67.94 106 ARG A CA 1
ATOM 815 C C . ARG A 1 106 ? -0.960 12.582 -16.580 1.00 67.94 106 ARG A C 1
ATOM 817 O O . ARG A 1 106 ? -0.127 13.468 -16.430 1.00 67.94 106 ARG A O 1
ATOM 824 N N . LEU A 1 107 ? -0.638 11.289 -16.545 1.00 62.38 107 LEU A N 1
ATOM 825 C CA . LEU A 1 107 ? 0.715 10.805 -16.260 1.00 62.38 107 LEU A CA 1
ATOM 826 C C . LEU A 1 107 ? 1.712 11.096 -17.383 1.00 62.38 107 LEU A C 1
ATOM 828 O O . LEU A 1 107 ? 2.908 11.075 -17.100 1.00 62.38 107 LEU A O 1
ATOM 832 N N . TYR A 1 108 ? 1.230 11.351 -18.612 1.00 64.94 108 TYR A N 1
ATOM 833 C CA . TYR A 1 108 ? 2.034 11.401 -19.839 1.00 64.94 108 TYR A CA 1
ATOM 834 C C . TYR A 1 108 ? 2.003 12.740 -20.591 1.00 64.94 108 TYR A C 1
ATOM 836 O O . TYR A 1 108 ? 2.857 12.988 -21.446 1.00 64.94 108 TYR A O 1
ATOM 844 N N . ALA A 1 109 ? 1.072 13.629 -20.250 1.00 65.38 109 ALA A N 1
ATOM 845 C CA . ALA A 1 109 ? 0.950 14.926 -20.895 1.00 65.38 109 ALA A CA 1
ATOM 846 C C . ALA A 1 109 ? 2.178 15.814 -20.632 1.00 65.38 109 ALA A C 1
ATOM 848 O O . ALA A 1 109 ? 2.602 16.020 -19.496 1.00 65.38 109 ALA A O 1
ATOM 849 N N . GLY A 1 110 ? 2.770 16.332 -21.708 1.00 66.75 110 GLY A N 1
ATOM 850 C CA . GLY A 1 110 ? 3.841 17.326 -21.641 1.00 66.75 110 GLY A CA 1
ATOM 851 C C . GLY A 1 110 ? 5.277 16.806 -21.485 1.00 66.75 110 GLY A C 1
ATOM 852 O O . GLY A 1 110 ? 6.187 17.628 -21.562 1.00 66.75 110 GLY A O 1
ATOM 853 N N . LYS A 1 111 ? 5.557 15.495 -21.339 1.00 70.25 111 LYS A N 1
ATOM 854 C CA . LYS A 1 111 ? 6.961 15.011 -21.437 1.00 70.25 111 LYS A CA 1
ATOM 855 C C . LYS A 1 111 ? 7.267 14.396 -22.795 1.00 70.25 111 LYS A C 1
ATOM 857 O O . LYS A 1 111 ? 6.567 13.514 -23.279 1.00 70.25 111 LYS A O 1
ATOM 862 N N . LYS A 1 112 ? 8.416 14.799 -23.348 1.00 65.06 112 LYS A N 1
ATOM 863 C CA . LYS A 1 112 ? 8.901 14.394 -24.675 1.00 65.06 112 LYS A CA 1
ATOM 864 C C . LYS A 1 112 ? 9.150 12.888 -24.839 1.00 65.06 112 LYS A C 1
ATOM 866 O O . LYS A 1 112 ? 8.962 12.394 -25.941 1.00 65.06 112 LYS A O 1
ATOM 871 N N . ARG A 1 113 ? 9.570 12.144 -23.803 1.00 63.88 113 ARG A N 1
ATOM 872 C CA . ARG A 1 113 ? 9.820 10.683 -23.865 1.00 63.88 113 ARG A CA 1
ATOM 873 C C . ARG A 1 113 ? 9.604 10.044 -22.494 1.00 63.88 113 ARG A C 1
ATOM 875 O O . ARG A 1 113 ? 10.367 10.313 -21.574 1.00 63.88 113 ARG A O 1
ATOM 882 N N . MET A 1 114 ? 8.586 9.192 -22.368 1.00 63.69 114 MET A N 1
ATOM 883 C CA . MET A 1 114 ? 8.262 8.495 -21.111 1.00 63.69 114 MET A CA 1
ATOM 884 C C . MET A 1 114 ? 8.532 6.984 -21.164 1.00 63.69 114 MET A C 1
ATOM 886 O O . MET A 1 114 ? 8.729 6.356 -20.129 1.00 63.69 114 MET A O 1
ATOM 890 N N . PHE A 1 115 ? 8.624 6.400 -22.359 1.00 65.06 115 PHE A N 1
ATOM 891 C CA . PHE A 1 115 ? 8.961 4.993 -22.540 1.00 65.06 115 PHE A CA 1
ATOM 892 C C . PHE A 1 115 ? 10.373 4.864 -23.115 1.00 65.06 115 PHE A C 1
ATOM 894 O O . PHE A 1 115 ? 10.704 5.454 -24.146 1.00 65.06 115 PHE A O 1
ATOM 901 N N . LYS A 1 116 ? 11.229 4.090 -22.438 1.00 79.50 116 LYS A N 1
ATOM 902 C CA . LYS A 1 116 ? 12.621 3.860 -22.859 1.00 79.50 116 LYS A CA 1
ATOM 903 C C . LYS A 1 116 ? 12.687 3.120 -24.204 1.00 79.50 116 LYS A C 1
ATOM 905 O O . LYS A 1 116 ? 13.673 3.271 -24.921 1.00 79.50 116 LYS A O 1
ATOM 910 N N . GLY A 1 117 ? 11.654 2.340 -24.534 1.00 82.38 117 GLY A N 1
ATOM 911 C CA . GLY A 1 117 ? 11.657 1.388 -25.641 1.00 82.38 117 GLY 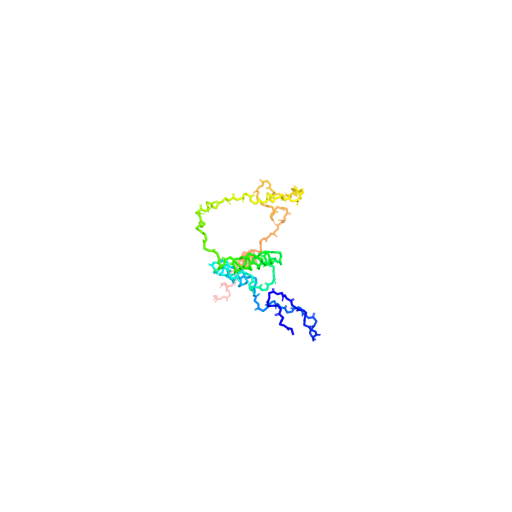A CA 1
ATOM 912 C C . GLY A 1 117 ? 12.414 0.109 -25.284 1.00 82.38 117 GLY A C 1
ATOM 913 O O . GLY A 1 117 ? 13.342 0.120 -24.457 1.00 82.38 117 GLY A O 1
ATOM 914 N N . HIS A 1 118 ? 12.046 -0.997 -25.933 1.00 89.19 118 HIS A N 1
ATOM 915 C CA . HIS A 1 118 ? 12.828 -2.233 -25.861 1.00 89.19 118 HIS A CA 1
ATOM 916 C C . HIS A 1 118 ? 14.237 -1.991 -26.418 1.00 89.19 118 HIS A C 1
ATOM 918 O O . HIS A 1 118 ? 14.449 -1.111 -27.257 1.00 89.19 118 HIS A O 1
ATOM 924 N N . LYS A 1 119 ? 15.227 -2.776 -25.969 1.00 90.94 119 LYS A N 1
ATOM 925 C CA . LYS A 1 119 ? 16.634 -2.612 -26.385 1.00 90.94 119 LYS A CA 1
ATOM 926 C C . LYS A 1 119 ? 16.781 -2.539 -27.913 1.00 90.94 119 LYS A C 1
ATOM 928 O O . LYS A 1 119 ? 17.484 -1.657 -28.400 1.00 90.94 119 LYS A O 1
ATOM 933 N N . TRP A 1 120 ? 16.048 -3.377 -28.653 1.00 93.31 120 TRP A N 1
ATOM 934 C CA . TRP A 1 120 ? 16.083 -3.404 -30.117 1.00 93.31 120 TRP A CA 1
ATOM 935 C C . TRP A 1 120 ? 15.577 -2.105 -30.762 1.00 93.31 120 TRP A C 1
ATOM 937 O O . TRP A 1 120 ? 16.195 -1.642 -31.711 1.00 93.31 120 TRP A O 1
ATOM 947 N N . GLN A 1 121 ? 14.531 -1.466 -30.223 1.00 91.50 121 GLN A N 1
ATOM 948 C CA . GLN A 1 121 ? 13.998 -0.196 -30.744 1.00 91.50 121 GLN A CA 1
ATOM 949 C C . GLN A 1 121 ? 15.005 0.942 -30.563 1.00 91.50 121 GLN A C 1
ATOM 951 O O . GLN A 1 121 ? 15.180 1.779 -31.445 1.00 91.50 121 GLN A O 1
ATOM 956 N N . ARG A 1 122 ? 15.717 0.952 -29.428 1.00 88.94 122 ARG A N 1
ATOM 957 C CA . ARG A 1 122 ? 16.762 1.951 -29.146 1.00 88.94 122 ARG A CA 1
ATOM 958 C C . ARG A 1 122 ? 17.977 1.787 -30.048 1.00 88.94 122 ARG A C 1
ATOM 960 O O . ARG A 1 122 ? 18.588 2.770 -30.455 1.00 88.94 122 ARG A O 1
ATOM 967 N N . GLU A 1 123 ? 18.343 0.541 -30.320 1.00 94.19 123 GLU A N 1
ATOM 968 C CA . GLU A 1 123 ? 19.494 0.203 -31.153 1.00 94.19 123 GLU A CA 1
ATOM 969 C C . GLU A 1 123 ? 19.167 0.210 -32.648 1.00 94.19 123 GLU A C 1
ATOM 971 O O . GLU A 1 123 ? 20.098 0.234 -33.448 1.00 94.19 123 GLU A O 1
ATOM 976 N N . LEU A 1 124 ? 17.886 0.233 -33.036 1.00 94.38 124 LEU A N 1
ATOM 977 C CA . LEU A 1 124 ? 17.434 0.102 -34.423 1.00 94.38 124 LEU A CA 1
ATOM 978 C C . LEU A 1 124 ? 18.137 1.092 -35.354 1.00 94.38 124 LEU A C 1
ATOM 980 O O . LEU A 1 124 ? 18.707 0.677 -36.357 1.00 94.38 124 LEU A O 1
ATOM 984 N N . ARG A 1 125 ? 18.193 2.376 -34.973 1.00 93.44 125 ARG A N 1
ATOM 985 C CA . ARG A 1 125 ? 18.884 3.414 -35.761 1.00 93.44 125 ARG A CA 1
ATOM 986 C C . ARG A 1 125 ? 20.375 3.117 -35.937 1.00 93.44 125 ARG A C 1
ATOM 988 O O . ARG A 1 125 ? 20.899 3.241 -37.038 1.00 93.44 125 ARG A O 1
ATOM 995 N N . LYS A 1 126 ? 21.056 2.684 -34.869 1.00 96.12 126 LYS A N 1
ATOM 996 C CA . LYS A 1 126 ? 22.482 2.314 -34.927 1.00 96.12 126 LYS A CA 1
ATOM 997 C C . LYS A 1 126 ? 22.701 1.081 -35.808 1.00 96.12 126 LYS A C 1
ATOM 999 O O . LYS A 1 126 ? 23.632 1.062 -36.606 1.00 96.12 126 LYS A O 1
ATOM 1004 N N . ARG A 1 127 ? 21.832 0.070 -35.695 1.00 95.88 127 ARG A N 1
ATOM 1005 C CA . ARG A 1 127 ? 21.883 -1.148 -36.519 1.00 95.88 127 ARG A CA 1
ATOM 1006 C C . ARG A 1 127 ? 21.651 -0.838 -37.995 1.00 95.88 127 ARG A C 1
ATOM 1008 O O . ARG A 1 127 ? 22.430 -1.294 -38.820 1.00 95.88 127 ARG A O 1
ATOM 1015 N N . GLN A 1 128 ? 20.641 -0.031 -38.319 1.00 97.19 128 GLN A N 1
ATOM 1016 C CA . GLN A 1 128 ? 20.360 0.404 -39.691 1.00 97.19 128 GLN A CA 1
ATOM 1017 C C . GLN A 1 128 ? 21.544 1.169 -40.296 1.00 97.19 128 GLN A C 1
ATOM 1019 O O . GLN A 1 128 ? 21.947 0.870 -41.416 1.00 97.19 128 GLN A O 1
ATOM 1024 N N . ALA A 1 129 ? 22.170 2.076 -39.538 1.00 96.62 129 ALA A N 1
ATOM 1025 C CA . ALA A 1 129 ? 23.368 2.785 -39.991 1.00 96.62 129 ALA A CA 1
ATOM 1026 C C . ALA A 1 129 ? 24.547 1.832 -40.270 1.00 96.62 129 ALA A C 1
ATOM 1028 O O . ALA A 1 129 ? 25.203 1.942 -41.305 1.00 96.62 129 ALA A O 1
ATOM 1029 N N . ALA A 1 130 ? 24.786 0.855 -39.388 1.00 95.94 130 ALA A N 1
ATOM 1030 C CA . ALA A 1 130 ? 25.833 -0.149 -39.580 1.00 95.94 130 ALA A CA 1
ATOM 1031 C C . ALA A 1 130 ? 25.571 -1.054 -40.798 1.00 95.94 130 ALA A C 1
ATOM 1033 O O . ALA A 1 130 ? 26.504 -1.389 -41.528 1.00 95.94 130 ALA A O 1
ATOM 1034 N N . ILE A 1 131 ? 24.307 -1.423 -41.042 1.00 96.31 131 ILE A N 1
ATOM 1035 C CA . ILE A 1 131 ? 23.894 -2.158 -42.246 1.00 96.31 131 ILE A CA 1
ATOM 1036 C C . ILE A 1 131 ? 24.174 -1.316 -43.493 1.00 96.31 131 ILE A C 1
ATOM 1038 O O . ILE A 1 131 ? 24.802 -1.817 -44.422 1.00 96.31 131 ILE A O 1
ATOM 1042 N N . GLY A 1 132 ? 23.794 -0.036 -43.490 1.00 96.94 132 GLY A N 1
ATOM 1043 C CA . GLY A 1 132 ? 24.050 0.878 -44.604 1.00 96.94 132 GLY A CA 1
ATOM 1044 C C . GLY A 1 132 ? 25.537 0.985 -44.952 1.00 96.94 132 GLY A C 1
ATOM 1045 O O . GLY A 1 132 ? 25.907 0.818 -46.109 1.00 96.94 132 GLY A O 1
ATOM 1046 N N . VAL A 1 133 ? 26.413 1.172 -43.957 1.00 95.69 133 VAL A N 1
ATOM 1047 C CA . VAL A 1 133 ? 27.875 1.205 -44.168 1.00 95.69 133 VAL A CA 1
ATOM 1048 C C . VAL A 1 133 ? 28.369 -0.094 -44.804 1.00 95.69 133 VAL A C 1
ATOM 1050 O O . VAL A 1 133 ? 29.100 -0.063 -45.787 1.00 95.69 133 VAL A O 1
ATOM 1053 N N . ARG A 1 134 ? 27.926 -1.240 -44.280 1.00 95.19 134 ARG A N 1
ATOM 1054 C CA . ARG A 1 134 ? 28.332 -2.555 -44.779 1.00 95.19 134 ARG A CA 1
ATOM 1055 C C . ARG A 1 134 ? 27.888 -2.785 -46.224 1.00 95.19 134 ARG A C 1
ATOM 1057 O O . ARG A 1 134 ? 28.645 -3.367 -46.997 1.00 95.19 134 ARG A O 1
ATOM 1064 N N . LEU A 1 135 ? 26.687 -2.340 -46.587 1.00 96.25 135 LEU A N 1
ATOM 1065 C CA . LEU A 1 135 ? 26.182 -2.441 -47.956 1.00 96.25 135 LEU A CA 1
ATOM 1066 C C . LEU A 1 135 ? 26.968 -1.548 -48.923 1.00 96.25 135 LEU A C 1
ATOM 1068 O O . LEU A 1 135 ? 27.293 -2.013 -50.008 1.00 96.25 135 LEU A O 1
ATOM 1072 N N . ARG A 1 136 ? 27.359 -0.331 -48.512 1.00 95.69 136 ARG A N 1
ATOM 1073 C CA . ARG A 1 136 ? 28.203 0.559 -49.337 1.00 95.69 136 ARG A CA 1
ATOM 1074 C C . ARG A 1 136 ? 29.529 -0.087 -49.737 1.00 95.69 136 ARG A C 1
ATOM 1076 O O . ARG A 1 136 ? 29.927 -0.002 -50.889 1.00 95.69 136 ARG A O 1
ATOM 1083 N N . ASP A 1 137 ? 30.183 -0.777 -48.807 1.00 95.38 137 ASP A N 1
ATOM 1084 C CA . ASP A 1 137 ? 31.474 -1.433 -49.058 1.00 95.38 137 ASP A CA 1
ATOM 1085 C C . ASP A 1 137 ? 31.324 -2.921 -49.440 1.00 95.38 137 ASP A C 1
ATOM 1087 O O . ASP A 1 137 ? 32.256 -3.714 -49.276 1.00 95.38 137 ASP A O 1
ATOM 1091 N N . MET A 1 138 ? 30.139 -3.357 -49.887 1.00 96.00 138 MET A N 1
ATOM 1092 C CA . MET A 1 138 ? 29.882 -4.764 -50.220 1.00 96.00 138 MET A CA 1
ATOM 1093 C C . MET A 1 138 ? 30.685 -5.222 -51.437 1.00 96.00 138 MET A C 1
ATOM 1095 O O . MET A 1 138 ? 31.381 -6.230 -51.348 1.00 96.00 138 MET A O 1
ATOM 1099 N N . GLU A 1 139 ? 30.652 -4.466 -52.532 1.00 93.88 139 GLU A N 1
ATOM 1100 C CA . GLU A 1 139 ? 31.326 -4.828 -53.788 1.00 93.88 139 GLU A CA 1
ATOM 1101 C C . GLU A 1 139 ? 32.833 -5.017 -53.591 1.00 93.88 139 GLU A C 1
ATOM 1103 O O . GLU A 1 139 ? 33.392 -6.048 -53.955 1.00 93.88 139 GLU A O 1
ATOM 1108 N N . LYS A 1 140 ? 33.485 -4.083 -52.889 1.00 95.31 140 LYS A N 1
ATOM 1109 C CA . LYS A 1 140 ? 34.917 -4.170 -52.557 1.00 95.31 140 LYS A CA 1
ATOM 1110 C C . LYS A 1 140 ? 35.263 -5.419 -51.740 1.00 95.31 140 LYS A C 1
ATOM 1112 O O . LYS A 1 140 ? 36.342 -5.980 -51.904 1.00 95.31 140 LYS A O 1
ATOM 1117 N N . ARG A 1 141 ? 34.372 -5.860 -50.844 1.00 93.75 141 ARG A N 1
ATOM 1118 C CA . ARG A 1 141 ? 34.572 -7.086 -50.052 1.00 93.75 141 ARG A CA 1
ATOM 1119 C C . ARG A 1 141 ? 34.412 -8.343 -50.897 1.00 93.75 141 ARG A C 1
ATOM 1121 O O . ARG A 1 141 ? 35.177 -9.278 -50.698 1.00 93.75 141 ARG A O 1
ATOM 1128 N N . VAL A 1 142 ? 33.472 -8.350 -51.842 1.00 94.81 142 VAL A N 1
ATOM 1129 C CA . VAL A 1 142 ? 33.308 -9.451 -52.803 1.00 94.81 142 VAL A CA 1
ATOM 1130 C C . VAL A 1 142 ? 34.539 -9.559 -53.701 1.00 94.81 142 VAL A C 1
ATOM 1132 O O . VAL A 1 142 ? 35.067 -10.654 -53.855 1.00 94.81 142 VAL A O 1
ATOM 1135 N N . HIS A 1 143 ? 35.039 -8.434 -54.220 1.00 95.00 143 HIS A N 1
ATOM 1136 C CA . HIS A 1 143 ? 36.259 -8.393 -55.032 1.00 95.00 143 HIS A CA 1
ATOM 1137 C C . HIS A 1 143 ? 37.523 -8.807 -54.280 1.00 95.00 143 HIS A C 1
ATOM 1139 O O . HIS A 1 143 ? 38.443 -9.305 -54.903 1.00 95.00 143 HIS A O 1
ATOM 1145 N N . ARG A 1 144 ? 37.592 -8.584 -52.963 1.00 94.69 144 ARG A N 1
ATOM 1146 C CA . ARG A 1 144 ? 38.722 -9.037 -52.137 1.00 94.69 144 ARG A CA 1
ATOM 1147 C C . ARG A 1 144 ? 38.689 -10.540 -51.858 1.00 94.69 144 ARG A C 1
ATOM 1149 O O . ARG A 1 144 ? 39.726 -11.122 -51.574 1.00 94.69 144 ARG A O 1
ATOM 1156 N N . TRP A 1 145 ? 37.492 -11.112 -51.779 1.00 92.12 145 TRP A N 1
ATOM 1157 C CA . TRP A 1 145 ? 37.307 -12.515 -51.417 1.00 92.12 145 TRP A CA 1
ATOM 1158 C C . TRP A 1 145 ? 37.427 -13.452 -52.620 1.00 92.12 145 TRP A C 1
ATOM 1160 O O . TRP A 1 145 ? 37.919 -14.565 -52.463 1.00 92.12 145 TRP A O 1
ATOM 1170 N N . ARG A 1 146 ? 36.940 -13.001 -53.781 1.00 81.38 146 ARG A N 1
ATOM 1171 C CA . ARG A 1 146 ? 37.199 -13.642 -55.073 1.00 81.38 146 ARG A CA 1
ATOM 1172 C C . ARG A 1 146 ? 38.671 -13.527 -55.437 1.00 81.38 146 ARG A C 1
ATOM 1174 O O . ARG A 1 146 ? 39.159 -14.495 -56.051 1.00 81.38 146 ARG A O 1
#

Secondary structure (DSSP, 8-state):
-PPPTTS-EE-TTT-PEEPPSS-HHHHHHHHHHHHHTT-GGGSPPBTTB-HHHHHHHHHHHHHHHHHTTS--------------------S-------TTTTTT-TTTTT-S------HHHHHHHHHHHHHHHHHHTHHHHHHHH-

pLDDT: mean 82.57, std 15.89, range [39.62, 97.25]